Protein AF-M0ELA4-F1 (afdb_monomer_lite)

pLDDT: mean 71.86, std 15.88, range [36.03, 92.25]

Sequence (103 aa):
MTMDIEEYRELFEPHDELQIYRCRQCDHISTNIGSLHAHCERHRGYTRFNIQVPFTDTSVGDFDRLMEYTDVMDEEQMEQIDLSEVEVAIQIPILDQILRWYR

Radius of gyration: 17.51 Å; chains: 1; bounding box: 47×40×33 Å

Foldseek 3Di:
DDQDPVNVCVVDPPPPDQKKKAFPVDGAIESDLVLLLVVCLVVQFAPPVRHQDCPDSSRRPPPVVSVVGIDIDDPVVVVPDDPVRRPPPPVPVVVVVVVVVVD

Structure (mmCIF, N/CA/C/O backbone):
data_AF-M0ELA4-F1
#
_entry.id   AF-M0ELA4-F1
#
loop_
_atom_site.group_PDB
_atom_site.id
_atom_site.type_symbol
_atom_site.label_atom_id
_atom_site.label_alt_id
_atom_site.label_comp_id
_atom_site.label_asym_id
_atom_site.label_entity_id
_atom_site.label_seq_id
_atom_site.pdbx_PDB_ins_code
_atom_site.Cartn_x
_atom_site.Cartn_y
_atom_site.Cartn_z
_atom_site.occupancy
_atom_site.B_iso_or_equiv
_atom_site.auth_seq_id
_atom_site.auth_comp_id
_atom_site.auth_asym_id
_atom_site.auth_atom_id
_atom_site.pdbx_PDB_model_num
ATOM 1 N N . MET A 1 1 ? -6.854 32.004 -10.503 1.00 54.81 1 MET A N 1
ATOM 2 C CA . MET A 1 1 ? -7.988 31.626 -9.640 1.00 54.81 1 MET A CA 1
ATOM 3 C C . MET A 1 1 ? -7.401 31.201 -8.316 1.00 54.81 1 MET A C 1
ATOM 5 O O . MET A 1 1 ? -6.732 30.181 -8.278 1.00 54.81 1 MET A O 1
ATOM 9 N N . THR A 1 2 ? -7.527 32.032 -7.290 1.00 65.69 2 THR A N 1
ATOM 10 C CA . THR A 1 2 ? -7.173 31.673 -5.913 1.00 65.69 2 THR A CA 1
ATOM 11 C C . THR A 1 2 ? -8.489 31.386 -5.212 1.00 65.69 2 THR A C 1
ATOM 13 O O . THR A 1 2 ? -9.329 32.279 -5.151 1.00 65.69 2 THR A O 1
ATOM 16 N N . MET A 1 3 ? -8.690 30.138 -4.805 1.00 72.88 3 MET A N 1
ATOM 17 C CA . MET A 1 3 ? -9.882 29.704 -4.080 1.00 72.88 3 MET A CA 1
ATOM 18 C C . MET A 1 3 ? -9.780 30.222 -2.634 1.00 72.88 3 MET A C 1
ATOM 20 O O . MET A 1 3 ? -8.679 30.246 -2.074 1.00 72.88 3 MET A O 1
ATOM 24 N N . ASP A 1 4 ? -10.873 30.762 -2.092 1.00 81.94 4 ASP A N 1
ATOM 25 C CA . ASP A 1 4 ? -10.886 31.398 -0.767 1.00 81.94 4 ASP A CA 1
ATOM 26 C C . ASP A 1 4 ? -10.777 30.323 0.325 1.00 81.94 4 ASP A C 1
ATOM 28 O O . ASP A 1 4 ? -11.322 29.232 0.189 1.00 81.94 4 ASP A O 1
ATOM 32 N N . ILE A 1 5 ? -10.066 30.606 1.415 1.00 74.25 5 ILE A N 1
ATOM 33 C CA . ILE A 1 5 ? -9.875 29.670 2.534 1.00 74.25 5 ILE A CA 1
ATOM 34 C C . ILE A 1 5 ? -11.227 29.273 3.145 1.00 74.25 5 ILE A C 1
ATOM 36 O O . ILE A 1 5 ? -11.387 28.134 3.574 1.00 74.25 5 ILE A O 1
ATOM 40 N N . GLU A 1 6 ? -12.211 30.172 3.140 1.00 73.88 6 GLU A N 1
ATOM 41 C CA . GLU A 1 6 ? -13.568 29.857 3.603 1.00 73.88 6 GLU A CA 1
ATOM 42 C C . GLU A 1 6 ? -14.315 28.930 2.622 1.00 73.88 6 GLU A C 1
ATOM 44 O O . GLU A 1 6 ? -15.000 28.010 3.059 1.00 73.88 6 GLU A O 1
ATOM 49 N N . GLU A 1 7 ? -14.078 29.061 1.311 1.00 74.19 7 GLU A N 1
ATOM 50 C CA . GLU A 1 7 ? -14.589 28.133 0.285 1.00 74.19 7 GLU A CA 1
ATOM 51 C C . GLU A 1 7 ? -13.957 26.733 0.429 1.00 74.19 7 GLU A C 1
ATOM 53 O O . GLU A 1 7 ? -14.642 25.721 0.299 1.00 74.19 7 GLU A O 1
ATOM 58 N N . TYR A 1 8 ? -12.670 26.644 0.791 1.00 69.00 8 TYR A N 1
ATOM 59 C CA . TYR A 1 8 ? -12.031 25.366 1.145 1.00 69.00 8 TYR A CA 1
ATOM 60 C C . TYR A 1 8 ? -12.622 24.729 2.411 1.00 69.00 8 TYR A C 1
ATOM 62 O O . TYR A 1 8 ? -12.720 23.506 2.477 1.00 69.00 8 TYR A O 1
ATOM 70 N N . ARG A 1 9 ? -12.989 25.528 3.421 1.00 66.25 9 ARG A N 1
ATOM 71 C CA . ARG A 1 9 ? -13.542 25.024 4.692 1.00 66.25 9 ARG A CA 1
ATOM 72 C C . ARG A 1 9 ? -14.967 24.503 4.553 1.00 66.25 9 ARG A C 1
ATOM 74 O O . ARG A 1 9 ? -15.323 23.576 5.264 1.00 66.25 9 ARG A O 1
ATOM 81 N N . GLU A 1 10 ? -15.759 25.062 3.643 1.00 65.25 10 GLU A N 1
ATOM 82 C CA . GLU A 1 10 ? -17.090 24.528 3.320 1.00 65.25 10 GLU A CA 1
ATOM 83 C C . GLU A 1 10 ? -17.016 23.243 2.477 1.00 65.25 10 GLU A C 1
ATOM 85 O O . GLU A 1 10 ? -17.901 22.397 2.566 1.00 65.25 10 GLU A O 1
ATOM 90 N N . LEU A 1 11 ? -15.954 23.067 1.681 1.00 67.19 11 LEU A N 1
ATOM 91 C CA . LEU A 1 11 ? -15.710 21.843 0.905 1.00 67.19 11 LEU A CA 1
ATOM 92 C C . LEU A 1 11 ? -15.111 20.697 1.731 1.00 67.19 11 LEU A C 1
ATOM 94 O O . LEU A 1 11 ? -15.167 19.547 1.297 1.00 67.19 11 LEU A O 1
ATOM 98 N N . PHE A 1 12 ? -14.496 21.003 2.872 1.00 58.00 12 PHE A N 1
ATOM 99 C CA . PHE A 1 12 ? -13.767 20.041 3.690 1.00 58.00 12 PHE A CA 1
ATOM 100 C C . PHE A 1 12 ? -14.261 20.130 5.134 1.00 58.00 12 PHE A C 1
ATOM 102 O O . PHE A 1 12 ? -13.746 20.908 5.940 1.00 58.00 12 PHE A O 1
ATOM 109 N N . GLU A 1 13 ? -15.275 19.330 5.462 1.00 62.66 13 GLU A N 1
ATOM 110 C CA . GLU A 1 13 ? -15.648 19.127 6.857 1.00 62.66 13 GLU A CA 1
ATOM 111 C C . GLU A 1 13 ? -14.489 18.405 7.568 1.00 62.66 13 GLU A C 1
ATOM 113 O O . GLU A 1 13 ? -13.974 17.405 7.057 1.00 62.66 13 GLU A O 1
ATOM 118 N N . PRO A 1 14 ? -13.996 18.925 8.707 1.00 56.28 14 PRO A N 1
ATOM 119 C CA . PRO A 1 14 ? -12.969 18.240 9.470 1.00 56.28 14 PRO A CA 1
ATOM 120 C C . PRO A 1 14 ? -13.555 16.928 9.992 1.00 56.28 14 PRO A C 1
ATOM 122 O O . PRO A 1 14 ? -14.427 16.926 10.857 1.00 56.28 14 PRO A O 1
ATOM 125 N N . HIS A 1 15 ? -13.072 15.811 9.456 1.00 55.62 15 HIS A N 1
ATOM 126 C CA . HIS A 1 15 ? -13.337 14.502 10.030 1.00 55.62 15 HIS A CA 1
ATOM 127 C C . HIS A 1 15 ? -12.595 14.418 11.375 1.00 55.62 15 HIS A C 1
ATOM 129 O O . HIS A 1 15 ? -11.383 14.208 11.409 1.00 55.62 15 HIS A O 1
ATOM 135 N N . ASP A 1 16 ? -13.322 14.630 12.476 1.00 56.31 16 ASP A N 1
ATOM 136 C CA . ASP A 1 16 ? -12.847 14.409 13.856 1.00 56.31 16 ASP A CA 1
ATOM 137 C C . ASP A 1 16 ? -12.784 12.903 14.213 1.00 56.31 16 ASP A C 1
ATOM 139 O O . ASP A 1 16 ? -12.365 12.521 15.309 1.00 56.31 16 ASP A O 1
ATOM 143 N N . GLU A 1 17 ? -13.187 12.037 13.283 1.00 63.06 17 GLU A N 1
ATOM 144 C CA . GLU A 1 17 ? -13.235 10.586 13.428 1.00 63.06 17 GLU A CA 1
ATOM 145 C C . GLU A 1 17 ? -11.866 9.954 13.128 1.00 63.06 17 GLU A C 1
ATOM 147 O O . GLU A 1 17 ? -11.159 10.309 12.178 1.00 63.06 17 GLU A O 1
ATOM 152 N N . LEU A 1 18 ? -11.463 9.002 13.972 1.00 70.25 18 LEU A N 1
ATOM 153 C CA . LEU A 1 18 ? -10.197 8.287 13.840 1.00 70.25 18 LEU A CA 1
ATOM 154 C C . LEU A 1 18 ? -10.241 7.372 12.611 1.00 70.25 18 LEU A C 1
ATOM 156 O O . LEU A 1 18 ? -10.626 6.220 12.728 1.00 70.25 18 LEU A O 1
ATOM 160 N N . GLN A 1 19 ? -9.800 7.833 11.442 1.00 78.69 19 GLN A N 1
ATOM 161 C CA . GLN A 1 19 ? -9.774 6.966 10.264 1.00 78.69 19 GLN A CA 1
ATOM 162 C C . GLN A 1 19 ? -8.708 5.864 10.388 1.00 78.69 19 GLN A C 1
ATOM 164 O O . GLN A 1 19 ? -7.515 6.141 10.548 1.00 78.69 19 GLN A O 1
ATOM 169 N N . ILE A 1 20 ? -9.130 4.607 10.247 1.00 85.94 20 ILE A N 1
ATOM 170 C CA . ILE A 1 20 ? -8.240 3.448 10.170 1.00 85.94 20 ILE A CA 1
ATOM 171 C C . ILE A 1 20 ? -8.090 3.023 8.707 1.00 85.94 20 ILE A C 1
ATOM 173 O O . ILE A 1 20 ? -9.059 2.961 7.951 1.00 85.94 20 ILE A O 1
ATOM 177 N N . TYR A 1 21 ? -6.858 2.717 8.314 1.00 87.81 21 TYR A N 1
ATOM 178 C CA . TYR A 1 21 ? -6.499 2.306 6.967 1.00 87.81 21 TYR A CA 1
ATOM 179 C C . TYR A 1 21 ? -5.982 0.870 6.978 1.00 87.81 21 TYR A C 1
ATOM 181 O O . TYR A 1 21 ? -5.117 0.518 7.783 1.00 87.81 21 TYR A O 1
ATOM 189 N N . ARG A 1 22 ? -6.455 0.047 6.047 1.00 90.00 22 ARG A N 1
ATOM 190 C CA . ARG A 1 22 ? -6.051 -1.352 5.892 1.00 90.00 22 ARG A CA 1
ATOM 191 C C . ARG A 1 22 ? -5.430 -1.593 4.523 1.00 90.00 22 ARG A C 1
ATOM 193 O O . ARG A 1 22 ? -5.860 -1.031 3.519 1.00 90.00 22 ARG A O 1
ATOM 200 N N . CYS A 1 23 ? -4.420 -2.454 4.465 1.00 90.25 23 CYS A N 1
ATOM 201 C CA . CYS A 1 23 ? -3.871 -2.920 3.198 1.00 90.25 23 CYS A CA 1
ATOM 202 C C . CYS A 1 23 ? -4.836 -3.916 2.534 1.00 90.25 23 CYS A C 1
ATOM 204 O O . CYS A 1 23 ? -5.337 -4.836 3.166 1.00 90.25 23 CYS A O 1
ATOM 206 N N . ARG A 1 24 ? -5.072 -3.795 1.228 1.00 92.25 24 ARG A N 1
ATOM 207 C CA . ARG A 1 24 ? -5.903 -4.763 0.488 1.00 92.25 24 ARG A CA 1
ATOM 208 C C . ARG A 1 24 ? -5.192 -6.075 0.170 1.00 92.25 24 ARG A C 1
ATOM 210 O O . ARG A 1 24 ? -5.843 -7.065 -0.149 1.00 92.25 24 ARG A O 1
ATOM 217 N N . GLN A 1 25 ? -3.862 -6.082 0.213 1.00 89.00 25 GLN A N 1
ATOM 218 C CA . GLN A 1 25 ? -3.059 -7.253 -0.143 1.00 89.00 25 GLN A CA 1
ATOM 219 C C . GLN A 1 25 ? -2.696 -8.124 1.068 1.00 89.00 25 GLN A C 1
ATOM 221 O O . GLN A 1 25 ? -2.375 -9.301 0.902 1.00 89.00 25 GLN A O 1
ATOM 226 N N . CYS A 1 26 ? -2.744 -7.569 2.278 1.00 87.94 26 CYS A N 1
ATOM 227 C CA . CYS A 1 26 ? -2.524 -8.299 3.523 1.00 87.94 26 CYS A CA 1
ATOM 228 C C . CYS A 1 26 ? -3.287 -7.642 4.676 1.00 87.94 26 CYS A C 1
ATOM 230 O O . CYS A 1 26 ? -3.739 -6.514 4.561 1.00 87.94 26 CYS A O 1
ATOM 232 N N . ASP A 1 27 ? -3.363 -8.298 5.828 1.00 84.06 27 ASP A N 1
ATOM 233 C CA . ASP A 1 27 ? -4.122 -7.794 6.979 1.00 84.06 27 ASP A CA 1
ATOM 234 C C . ASP A 1 27 ? -3.400 -6.696 7.784 1.00 84.06 27 ASP A C 1
ATOM 236 O O . ASP A 1 27 ? -3.651 -6.524 8.970 1.00 84.06 27 ASP A O 1
ATOM 240 N N . HIS A 1 28 ? -2.484 -5.941 7.166 1.00 84.44 28 HIS A N 1
ATOM 241 C CA . HIS A 1 28 ? -1.814 -4.833 7.846 1.00 84.44 28 HIS A CA 1
ATOM 242 C C . HIS A 1 28 ? -2.756 -3.638 8.001 1.00 84.44 28 HIS A C 1
ATOM 244 O O . HIS A 1 28 ? -3.347 -3.173 7.023 1.00 84.44 28 HIS A O 1
ATOM 250 N N . ILE A 1 29 ? -2.841 -3.120 9.224 1.00 87.44 29 ILE A N 1
ATOM 251 C CA . ILE A 1 29 ? -3.709 -2.010 9.608 1.00 87.44 29 ILE A CA 1
ATOM 252 C C . ILE A 1 29 ? -2.845 -0.871 10.154 1.00 87.44 29 ILE A C 1
ATOM 254 O O . ILE A 1 29 ? -1.875 -1.097 10.875 1.00 87.44 29 ILE A O 1
ATOM 258 N N . SER A 1 30 ? -3.194 0.366 9.811 1.00 85.25 30 SER A N 1
ATOM 259 C CA . SER A 1 30 ? -2.533 1.566 10.307 1.00 85.25 30 SER A CA 1
ATOM 260 C C . SER A 1 30 ? -3.535 2.682 10.582 1.00 85.25 30 SER A C 1
ATOM 262 O O . SER A 1 30 ? -4.518 2.845 9.870 1.00 85.25 30 SER A O 1
ATOM 264 N N . THR A 1 31 ? -3.258 3.502 11.591 1.00 85.69 31 THR A N 1
ATOM 265 C CA . THR A 1 31 ? -4.061 4.690 11.934 1.00 85.69 31 THR A CA 1
ATOM 266 C C . THR A 1 31 ? -3.700 5.915 11.103 1.00 85.69 31 THR A C 1
ATOM 268 O O . THR A 1 31 ? -4.300 6.974 11.256 1.00 85.69 31 THR A O 1
ATOM 271 N N . ASN A 1 32 ? -2.688 5.812 10.240 1.00 84.56 32 ASN A N 1
ATOM 272 C CA . ASN A 1 32 ? -2.320 6.897 9.351 1.00 84.56 32 ASN A CA 1
ATOM 273 C C . ASN A 1 32 ? -2.009 6.375 7.943 1.00 84.56 32 ASN A C 1
ATOM 275 O O . ASN A 1 32 ? -1.379 5.330 7.753 1.00 84.56 32 ASN A O 1
ATOM 279 N N . ILE A 1 33 ? -2.437 7.147 6.946 1.00 87.50 33 ILE A N 1
ATOM 280 C CA . ILE A 1 33 ? -2.306 6.778 5.537 1.00 87.50 33 ILE A CA 1
ATOM 281 C C . ILE A 1 33 ? -0.843 6.704 5.079 1.00 87.50 33 ILE A C 1
ATOM 283 O O . ILE A 1 33 ? -0.488 5.864 4.258 1.00 87.50 33 ILE A O 1
ATOM 287 N N . GLY A 1 34 ? 0.039 7.537 5.642 1.00 86.50 34 GLY A N 1
ATOM 288 C CA . GLY A 1 34 ? 1.459 7.570 5.280 1.00 86.50 34 GLY A CA 1
ATOM 289 C C . GLY A 1 34 ? 2.207 6.288 5.658 1.00 86.50 34 GLY A C 1
ATOM 290 O O . GLY A 1 34 ? 3.010 5.782 4.878 1.00 86.50 34 GLY A O 1
ATOM 291 N N . SER A 1 35 ? 1.913 5.730 6.829 1.00 86.81 35 SER A N 1
ATOM 292 C CA . SER A 1 35 ? 2.447 4.468 7.334 1.00 86.81 35 SER A CA 1
ATOM 293 C C . SER A 1 35 ? 1.922 3.297 6.520 1.00 86.81 35 SER A C 1
ATOM 295 O O . SER A 1 35 ? 2.717 2.438 6.137 1.00 86.81 35 SER A O 1
ATOM 297 N N . LEU A 1 36 ? 0.627 3.294 6.182 1.00 89.06 36 LEU A N 1
ATOM 298 C CA . LEU A 1 36 ? 0.083 2.284 5.280 1.00 89.06 36 LEU A CA 1
ATOM 299 C C . LEU A 1 36 ? 0.758 2.352 3.905 1.00 89.06 36 LEU A C 1
ATOM 301 O O . LEU A 1 36 ? 1.181 1.334 3.370 1.00 89.06 36 LEU A O 1
ATOM 305 N N . HIS A 1 37 ? 0.933 3.545 3.347 1.00 90.31 37 HIS A N 1
ATOM 306 C CA . HIS A 1 37 ? 1.596 3.723 2.059 1.00 90.31 37 HIS A CA 1
ATOM 307 C C . HIS A 1 37 ? 3.058 3.263 2.095 1.00 90.31 37 HIS A C 1
ATOM 309 O O . HIS A 1 37 ? 3.485 2.508 1.223 1.00 90.31 37 HIS A O 1
ATOM 315 N N . ALA A 1 38 ? 3.806 3.616 3.143 1.00 86.38 38 ALA A N 1
ATOM 316 C CA . ALA A 1 38 ? 5.164 3.116 3.350 1.00 86.38 38 ALA A CA 1
ATOM 317 C C . ALA A 1 38 ? 5.212 1.582 3.480 1.00 86.38 38 ALA A C 1
ATOM 319 O O . ALA A 1 38 ? 6.184 0.950 3.060 1.00 86.38 38 ALA A O 1
ATOM 320 N N . HIS A 1 39 ? 4.168 0.970 4.043 1.00 88.44 39 HIS A N 1
ATOM 321 C CA . HIS A 1 39 ? 3.993 -0.474 4.022 1.00 88.44 39 HIS A CA 1
ATOM 322 C C . HIS A 1 39 ? 3.743 -1.002 2.597 1.00 88.44 39 HIS A C 1
ATOM 324 O O . HIS A 1 39 ? 4.448 -1.918 2.168 1.00 88.44 39 HIS A O 1
ATOM 330 N N . CYS A 1 40 ? 2.807 -0.406 1.853 1.00 88.81 40 CYS A N 1
ATOM 331 C CA . CYS A 1 40 ? 2.401 -0.824 0.507 1.00 88.81 40 CYS A CA 1
ATOM 332 C C . CYS A 1 40 ? 3.522 -0.719 -0.538 1.00 88.81 40 CYS A C 1
ATOM 334 O O . CYS A 1 40 ? 3.542 -1.493 -1.495 1.00 88.81 40 CYS A O 1
ATOM 336 N N . GLU A 1 41 ? 4.512 0.151 -0.332 1.00 86.69 41 GLU A N 1
ATOM 337 C CA . GLU A 1 41 ? 5.728 0.198 -1.159 1.00 86.69 41 GLU A CA 1
ATOM 338 C C . GLU A 1 41 ? 6.453 -1.160 -1.229 1.00 86.69 41 GLU A C 1
ATOM 340 O O . GLU A 1 41 ? 7.052 -1.503 -2.248 1.00 86.69 41 GLU A O 1
ATOM 345 N N . ARG A 1 42 ? 6.354 -1.991 -0.182 1.00 82.31 42 ARG A N 1
ATOM 346 C CA . ARG A 1 42 ? 6.950 -3.339 -0.179 1.00 82.31 42 ARG A CA 1
ATOM 347 C C . ARG A 1 42 ? 6.221 -4.312 -1.102 1.00 82.31 42 ARG A C 1
ATOM 349 O O . ARG A 1 42 ? 6.857 -5.228 -1.618 1.00 82.31 42 ARG A O 1
ATOM 356 N N . HIS A 1 43 ? 4.922 -4.112 -1.320 1.00 85.56 43 HIS A N 1
ATOM 357 C CA . HIS A 1 43 ? 4.107 -4.941 -2.214 1.00 85.56 43 HIS A CA 1
ATOM 358 C C . HIS A 1 43 ? 4.335 -4.600 -3.683 1.00 85.56 43 HIS A C 1
ATOM 360 O O . HIS A 1 43 ? 4.400 -5.498 -4.520 1.00 85.56 43 HIS A O 1
ATOM 366 N N . ARG A 1 44 ? 4.509 -3.309 -3.988 1.00 80.56 44 ARG A N 1
ATOM 367 C CA . ARG A 1 44 ? 4.843 -2.820 -5.339 1.00 80.56 44 ARG A CA 1
ATOM 368 C C . ARG A 1 44 ? 6.201 -3.325 -5.819 1.00 80.56 44 ARG A C 1
ATOM 370 O O . AR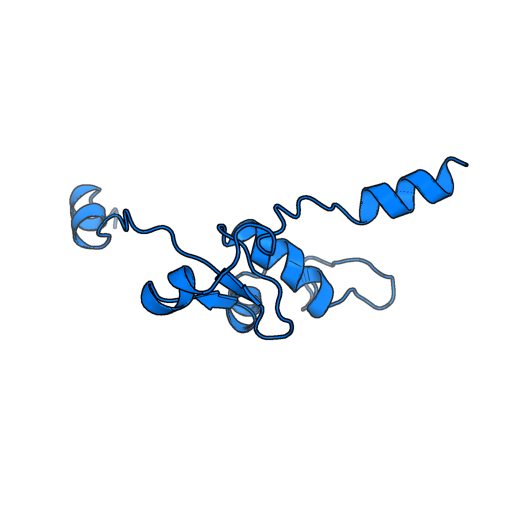G A 1 44 ? 6.430 -3.460 -7.021 1.00 80.56 44 ARG A O 1
ATOM 377 N N . GLY A 1 45 ? 7.076 -3.640 -4.868 1.00 74.31 45 GLY A N 1
ATOM 378 C CA . GLY A 1 45 ? 8.390 -4.186 -5.129 1.00 74.31 45 GLY A CA 1
ATOM 379 C C . GLY A 1 45 ? 9.359 -3.147 -5.683 1.00 74.31 45 GLY A C 1
ATOM 380 O O 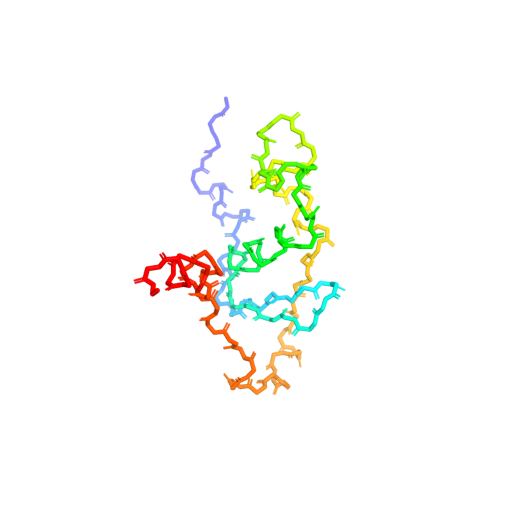. GLY A 1 45 ? 9.050 -1.979 -5.912 1.00 74.31 45 GLY A O 1
ATOM 381 N N . TYR A 1 46 ? 10.585 -3.606 -5.879 1.00 79.31 46 TYR A N 1
AT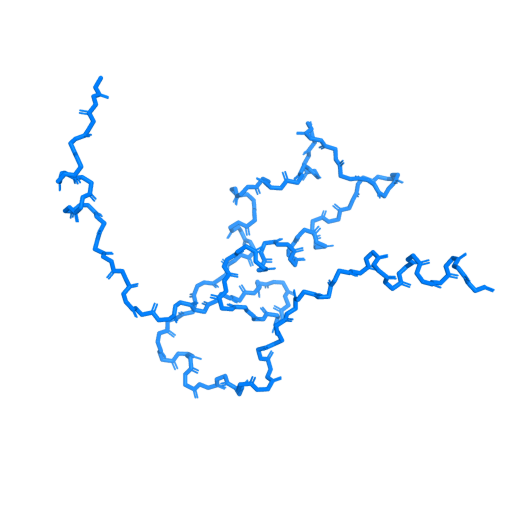OM 382 C CA . TYR A 1 46 ? 11.695 -2.791 -6.344 1.00 79.31 46 TYR A CA 1
ATOM 383 C C . TYR A 1 46 ? 12.037 -3.156 -7.787 1.00 79.31 46 TYR A C 1
ATOM 385 O O . TYR A 1 46 ? 11.667 -4.220 -8.289 1.00 79.31 46 TYR A O 1
ATOM 393 N N . THR A 1 47 ? 12.805 -2.304 -8.467 1.00 75.38 47 THR A N 1
ATOM 394 C CA . THR A 1 47 ? 13.392 -2.695 -9.757 1.00 75.38 47 THR A CA 1
ATOM 395 C C . THR A 1 47 ? 14.265 -3.950 -9.614 1.00 75.38 47 THR A C 1
ATOM 397 O O . THR A 1 47 ? 14.655 -4.346 -8.516 1.00 75.38 47 THR A O 1
ATOM 400 N N . ARG A 1 48 ? 14.689 -4.541 -10.742 1.00 78.31 48 ARG A N 1
ATOM 401 C CA . ARG A 1 48 ? 15.628 -5.686 -10.776 1.00 78.31 48 ARG A CA 1
ATOM 402 C C . ARG A 1 48 ? 16.935 -5.489 -9.986 1.00 78.31 48 ARG A C 1
ATOM 404 O O . ARG A 1 48 ? 17.643 -6.461 -9.753 1.00 78.31 48 ARG A O 1
ATOM 411 N N . PHE A 1 49 ? 17.287 -4.247 -9.648 1.00 79.50 49 PHE A N 1
ATOM 412 C CA . PHE A 1 49 ? 18.471 -3.886 -8.863 1.00 79.50 49 PHE A CA 1
ATOM 413 C C . PHE A 1 49 ? 18.143 -3.592 -7.391 1.00 79.50 49 PHE A C 1
ATOM 415 O O . PHE A 1 49 ? 18.981 -3.060 -6.673 1.00 79.50 49 PHE A O 1
ATOM 422 N N . ASN A 1 50 ? 16.932 -3.936 -6.949 1.00 74.69 50 ASN A N 1
ATOM 423 C CA . ASN A 1 50 ? 16.411 -3.698 -5.609 1.00 74.69 50 ASN A CA 1
ATOM 424 C C . ASN A 1 50 ? 16.429 -2.217 -5.182 1.00 74.69 50 ASN A C 1
ATOM 426 O O . ASN A 1 50 ? 16.686 -1.892 -4.026 1.00 74.69 50 ASN A O 1
ATOM 430 N N . ILE A 1 51 ? 16.172 -1.315 -6.133 1.00 79.31 51 ILE A N 1
ATOM 431 C CA . ILE A 1 51 ? 16.051 0.129 -5.899 1.00 79.31 51 ILE A CA 1
ATOM 432 C C . ILE A 1 51 ? 14.711 0.637 -6.432 1.00 79.31 51 ILE A C 1
ATOM 434 O O . ILE A 1 51 ? 14.216 0.118 -7.436 1.00 79.31 51 ILE A O 1
ATOM 438 N N . GLN A 1 52 ? 14.150 1.652 -5.777 1.00 81.44 52 GLN A N 1
ATOM 439 C CA . GLN A 1 52 ? 13.028 2.443 -6.290 1.00 81.44 52 GLN A CA 1
ATOM 440 C C . GLN A 1 52 ? 13.579 3.552 -7.188 1.00 81.44 52 GLN A C 1
ATOM 442 O O . GLN A 1 52 ? 14.564 4.208 -6.841 1.00 81.44 52 GLN A O 1
ATOM 447 N N . VAL A 1 53 ? 12.975 3.737 -8.363 1.00 81.12 53 VAL A N 1
ATOM 448 C CA . VAL A 1 53 ? 13.460 4.691 -9.371 1.00 81.12 53 VAL A CA 1
ATOM 449 C C . VAL A 1 53 ? 12.355 5.699 -9.713 1.00 81.12 53 VAL A C 1
ATOM 451 O O . VAL A 1 53 ? 11.293 5.260 -10.163 1.00 81.12 53 VAL A O 1
ATOM 454 N N . PRO A 1 54 ? 12.597 7.024 -9.580 1.00 76.56 54 PRO A N 1
ATOM 455 C CA . PRO A 1 54 ? 11.553 8.062 -9.629 1.00 76.56 54 PRO A CA 1
ATOM 456 C C . PRO A 1 54 ? 10.731 8.168 -10.922 1.00 76.56 54 PRO A C 1
ATOM 458 O O . PRO A 1 54 ? 9.701 8.824 -10.951 1.00 76.56 54 PRO A O 1
ATOM 461 N N . PHE A 1 55 ? 11.201 7.580 -12.019 1.00 78.56 55 PHE A N 1
ATOM 462 C CA . PHE A 1 55 ? 10.584 7.670 -13.351 1.00 78.56 55 PHE A CA 1
ATOM 463 C C . PHE A 1 55 ? 10.080 6.310 -13.854 1.00 78.56 55 PHE A C 1
ATOM 465 O O . PHE A 1 55 ? 9.940 6.086 -15.054 1.00 78.56 55 PHE A O 1
ATOM 472 N N . THR A 1 56 ? 9.863 5.372 -12.936 1.00 82.19 56 THR A N 1
ATOM 473 C CA . THR A 1 56 ? 9.345 4.030 -13.223 1.00 82.19 56 THR A CA 1
ATOM 474 C C . THR A 1 56 ? 8.110 3.759 -12.377 1.00 82.19 56 THR A C 1
ATOM 476 O O . THR A 1 56 ? 7.848 4.478 -11.416 1.00 82.19 56 THR A O 1
ATOM 479 N N . ASP A 1 57 ? 7.419 2.652 -12.649 1.00 77.69 57 ASP A N 1
ATOM 480 C CA . ASP A 1 57 ? 6.295 2.183 -11.825 1.00 77.69 57 ASP A CA 1
ATOM 481 C C . ASP A 1 57 ? 6.681 1.848 -10.370 1.00 77.69 57 ASP A C 1
ATOM 483 O O . ASP A 1 57 ? 5.815 1.667 -9.517 1.00 77.69 57 ASP A O 1
ATOM 487 N N . THR A 1 58 ? 7.983 1.793 -10.077 1.00 77.81 58 THR A N 1
ATOM 488 C CA . THR A 1 58 ? 8.548 1.613 -8.729 1.00 77.81 58 THR A CA 1
ATOM 489 C C . THR A 1 58 ? 8.965 2.941 -8.089 1.00 77.81 58 THR A C 1
ATOM 491 O O . THR A 1 58 ? 9.788 2.954 -7.178 1.00 77.81 58 THR A O 1
ATOM 494 N N . SER A 1 59 ? 8.486 4.080 -8.600 1.00 82.94 59 SER A N 1
ATOM 495 C CA . SER A 1 59 ? 8.731 5.373 -7.963 1.00 82.94 59 SER A CA 1
ATOM 496 C C . SER A 1 59 ? 8.114 5.396 -6.570 1.00 82.94 59 SER A C 1
ATOM 498 O O . SER A 1 59 ? 6.944 5.058 -6.400 1.00 82.94 59 SER A O 1
ATOM 500 N N . VAL A 1 60 ? 8.894 5.867 -5.598 1.00 80.88 60 VAL A N 1
ATOM 501 C CA . VAL A 1 60 ? 8.390 6.180 -4.259 1.00 80.88 60 VAL A CA 1
ATOM 502 C C . VAL A 1 60 ? 7.316 7.253 -4.321 1.00 80.88 60 VAL A C 1
ATOM 504 O O . VAL A 1 60 ? 7.460 8.235 -5.053 1.00 80.88 60 VAL A O 1
ATOM 507 N N . GLY A 1 61 ? 6.281 7.091 -3.500 1.00 80.25 61 GLY A N 1
ATOM 508 C CA . GLY A 1 61 ? 5.292 8.145 -3.277 1.00 80.25 61 GLY A CA 1
ATOM 509 C C . GLY A 1 61 ? 4.387 8.410 -4.479 1.00 80.25 61 GLY A C 1
ATOM 510 O O . GLY A 1 61 ? 3.811 9.488 -4.587 1.00 80.25 61 GLY A O 1
ATOM 511 N N . ASP A 1 62 ? 4.250 7.440 -5.381 1.00 87.19 62 ASP A N 1
ATOM 512 C CA . ASP A 1 62 ? 3.193 7.434 -6.392 1.00 87.19 62 ASP A CA 1
ATOM 513 C C . ASP A 1 62 ? 1.860 7.119 -5.689 1.00 87.19 62 ASP A C 1
ATOM 515 O O . ASP A 1 62 ? 1.490 5.955 -5.504 1.00 87.19 62 ASP A O 1
ATOM 519 N N . PHE A 1 63 ? 1.223 8.189 -5.193 1.00 87.81 63 PHE A N 1
ATOM 520 C CA . PHE A 1 63 ? 0.028 8.150 -4.349 1.00 87.81 63 PHE A CA 1
ATOM 521 C C . PHE A 1 63 ? -1.166 7.515 -5.050 1.00 87.81 63 PHE A C 1
ATOM 523 O O . PHE A 1 63 ? -1.854 6.720 -4.417 1.00 87.81 63 PHE A O 1
ATOM 530 N N . ASP A 1 64 ? -1.378 7.808 -6.334 1.00 88.81 64 ASP A N 1
ATOM 531 C CA . ASP A 1 64 ? -2.507 7.271 -7.100 1.00 88.81 64 ASP A CA 1
ATOM 532 C C . ASP A 1 64 ? -2.500 5.740 -7.064 1.00 88.81 64 ASP A C 1
ATOM 534 O O . ASP A 1 64 ? -3.509 5.114 -6.744 1.00 88.81 64 ASP A O 1
ATOM 538 N N . ARG A 1 65 ? -1.326 5.130 -7.268 1.00 86.44 65 ARG A N 1
ATOM 539 C CA . ARG A 1 65 ? -1.175 3.680 -7.130 1.00 86.44 65 ARG A CA 1
ATOM 540 C C . ARG A 1 65 ? -1.268 3.184 -5.700 1.00 86.44 65 ARG A C 1
ATOM 542 O O . ARG A 1 65 ? -1.813 2.112 -5.468 1.00 86.44 65 ARG A O 1
ATOM 549 N N . LEU A 1 66 ? -0.710 3.904 -4.730 1.00 89.12 66 LEU A N 1
ATOM 550 C CA . LEU A 1 66 ? -0.766 3.474 -3.329 1.00 89.12 66 LEU A CA 1
ATOM 551 C C . LEU A 1 66 ? -2.211 3.410 -2.818 1.00 89.12 66 LEU A C 1
ATOM 553 O O . LEU A 1 66 ? -2.540 2.495 -2.066 1.00 89.12 66 LEU A O 1
ATOM 557 N N . MET A 1 67 ? -3.084 4.290 -3.312 1.00 91.88 67 MET A N 1
ATOM 558 C CA . MET A 1 67 ? -4.518 4.251 -3.026 1.00 91.88 67 MET A CA 1
ATOM 559 C C . MET A 1 67 ? -5.212 2.986 -3.552 1.00 91.88 67 MET A C 1
ATOM 561 O O . MET A 1 67 ? -6.213 2.567 -2.974 1.00 91.88 67 MET A O 1
ATOM 565 N N . GLU A 1 68 ? -4.684 2.315 -4.583 1.00 92.12 68 GLU A N 1
ATOM 566 C CA . GLU A 1 68 ? -5.225 1.026 -5.048 1.00 92.12 68 GLU A CA 1
ATOM 567 C C . GLU A 1 68 ? -5.088 -0.067 -3.973 1.00 92.12 68 GLU A C 1
ATOM 569 O O . GLU A 1 68 ? -5.948 -0.945 -3.870 1.00 92.12 68 GLU A O 1
ATOM 574 N N . TYR A 1 69 ? -4.052 0.025 -3.130 1.00 88.94 69 TYR A N 1
ATOM 575 C CA . TYR A 1 69 ? -3.777 -0.897 -2.023 1.00 88.94 69 TYR A CA 1
ATOM 576 C C . TYR A 1 69 ? -4.421 -0.479 -0.701 1.00 88.94 69 TYR A C 1
ATOM 578 O O . TYR A 1 69 ? -4.351 -1.248 0.260 1.00 88.94 69 TYR A O 1
ATOM 586 N N . THR A 1 70 ? -5.011 0.711 -0.633 1.00 91.31 70 THR A N 1
ATOM 587 C CA . THR A 1 70 ? -5.569 1.274 0.595 1.00 91.31 70 THR A CA 1
ATOM 588 C C . THR A 1 70 ? -7.065 1.023 0.657 1.00 91.31 70 THR A C 1
ATOM 590 O O . THR A 1 70 ? -7.810 1.373 -0.258 1.00 91.31 70 THR A O 1
ATOM 593 N N . ASP A 1 71 ? -7.500 0.432 1.762 1.00 90.62 71 ASP A N 1
ATOM 594 C CA . ASP A 1 71 ? -8.896 0.356 2.156 1.00 90.62 71 ASP A CA 1
ATOM 595 C C . ASP A 1 71 ? -9.126 1.251 3.368 1.00 90.62 71 ASP A C 1
ATOM 597 O O . ASP A 1 71 ? -8.343 1.238 4.320 1.00 90.62 71 ASP A O 1
ATOM 601 N N . VAL A 1 72 ? -10.178 2.057 3.308 1.00 87.69 72 VAL A N 1
ATOM 602 C CA . VAL A 1 72 ? -10.561 2.963 4.387 1.00 87.69 72 VAL A CA 1
ATOM 603 C C . VAL A 1 72 ? -11.645 2.261 5.188 1.00 87.69 72 VAL A C 1
ATOM 605 O O . VAL A 1 72 ? -12.670 1.891 4.625 1.00 87.69 72 VAL A O 1
ATOM 608 N N . MET A 1 73 ? -11.379 2.010 6.468 1.00 80.50 73 MET A N 1
ATOM 609 C CA . MET A 1 73 ? -12.307 1.291 7.337 1.00 80.50 73 MET A CA 1
ATOM 610 C C . MET A 1 73 ? -13.300 2.267 7.959 1.00 80.50 73 MET A C 1
ATOM 612 O O . MET A 1 73 ? -12.890 3.306 8.486 1.00 80.50 73 MET A O 1
ATOM 616 N N . ASP A 1 74 ? -14.578 1.903 7.908 1.00 73.81 74 ASP A N 1
ATOM 617 C CA . ASP A 1 74 ? -15.673 2.639 8.541 1.00 73.81 74 ASP A CA 1
ATOM 618 C C . ASP A 1 74 ? -15.728 2.355 10.053 1.00 73.81 74 ASP A C 1
ATOM 620 O O . ASP A 1 74 ? -15.177 1.363 10.543 1.00 73.81 74 ASP A O 1
ATOM 624 N N . GLU A 1 75 ? -16.429 3.211 10.796 1.00 63.88 75 GLU A N 1
ATOM 625 C CA . GLU A 1 75 ? -16.510 3.201 12.265 1.00 63.88 75 GLU A CA 1
ATOM 626 C C . GLU A 1 75 ? -16.921 1.838 12.855 1.00 63.88 75 GLU A C 1
ATOM 628 O O . GLU A 1 75 ? -16.345 1.381 13.842 1.00 63.88 75 GLU A O 1
ATOM 633 N N . GLU A 1 76 ? -17.850 1.125 12.207 1.00 59.22 76 GLU A N 1
ATOM 634 C CA . GLU A 1 76 ? -18.327 -0.198 12.650 1.00 59.22 76 GLU A CA 1
ATOM 635 C C . GLU A 1 76 ? -17.233 -1.281 12.619 1.00 59.22 76 GLU A C 1
ATOM 637 O O . GLU A 1 76 ? -17.285 -2.272 13.353 1.00 59.22 76 GLU A O 1
ATOM 642 N N . GLN A 1 77 ? -16.226 -1.114 11.759 1.00 58.94 77 GLN A N 1
ATOM 643 C CA . GLN A 1 77 ? -15.117 -2.056 11.637 1.00 58.94 77 GLN A CA 1
ATOM 644 C C . GLN A 1 77 ? -13.980 -1.741 12.618 1.00 58.94 77 GLN A C 1
ATOM 646 O O . GLN A 1 77 ? -13.128 -2.599 12.848 1.00 58.94 77 GLN A O 1
ATOM 651 N N . MET A 1 78 ? -13.974 -0.547 13.222 1.00 56.22 78 MET A N 1
ATOM 652 C CA . MET A 1 78 ? -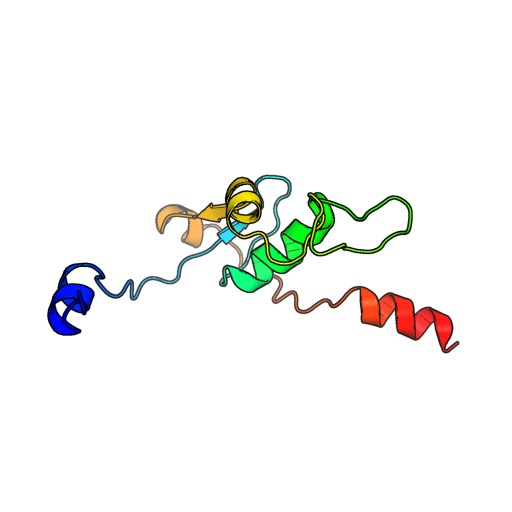12.963 -0.136 14.200 1.00 56.22 78 MET A CA 1
ATOM 653 C C . MET A 1 78 ? -13.152 -0.820 15.555 1.00 56.22 78 MET A C 1
ATOM 655 O O . MET A 1 78 ? -12.168 -1.144 16.215 1.00 56.22 78 MET A O 1
ATOM 659 N N . GLU A 1 79 ? -14.398 -1.099 15.955 1.00 57.41 79 GLU A N 1
ATOM 660 C CA . GLU A 1 79 ? -14.715 -1.742 17.243 1.00 57.41 79 GLU A CA 1
ATOM 661 C C . GLU A 1 79 ? -14.191 -3.185 17.357 1.00 57.41 79 GLU A C 1
ATOM 663 O O . GLU A 1 79 ? -14.075 -3.721 18.459 1.00 57.41 79 GLU A O 1
ATOM 668 N N . GLN A 1 80 ? -13.863 -3.821 16.229 1.00 58.66 80 GLN A N 1
ATOM 669 C CA . GLN A 1 80 ? -13.390 -5.208 16.172 1.00 58.66 80 GLN A CA 1
ATOM 670 C C . GLN A 1 80 ? -11.864 -5.335 16.131 1.00 58.66 80 GLN A C 1
ATOM 672 O O . GLN A 1 80 ? -11.352 -6.453 16.178 1.00 58.66 80 GLN A O 1
ATOM 677 N N . ILE A 1 81 ? -11.135 -4.221 16.039 1.00 60.97 81 ILE A N 1
ATOM 678 C CA . ILE A 1 81 ? -9.675 -4.242 15.953 1.00 60.97 81 ILE A CA 1
ATOM 679 C C . ILE A 1 81 ? -9.106 -4.212 17.372 1.00 60.97 81 ILE A C 1
ATOM 681 O O . ILE A 1 81 ? -9.264 -3.234 18.105 1.00 60.97 81 ILE A O 1
ATOM 685 N N . ASP A 1 82 ? -8.422 -5.285 17.767 1.00 57.62 82 ASP A N 1
ATOM 686 C CA . ASP A 1 82 ? -7.672 -5.310 19.019 1.00 57.62 82 ASP A CA 1
ATOM 687 C C . ASP A 1 82 ? -6.499 -4.317 18.910 1.00 57.62 82 ASP A C 1
ATOM 689 O O . ASP A 1 82 ? -5.704 -4.364 17.970 1.00 57.62 82 ASP A O 1
ATOM 693 N N . LEU A 1 83 ? -6.377 -3.392 19.870 1.00 57.66 83 LEU A N 1
ATOM 694 C CA . LEU A 1 83 ? -5.319 -2.368 19.899 1.00 57.66 83 LEU A CA 1
ATOM 695 C C . LEU A 1 83 ? -3.899 -2.966 19.864 1.00 57.66 83 LEU A C 1
ATOM 697 O O . LEU A 1 83 ? -2.944 -2.250 19.571 1.00 57.66 83 LEU A O 1
ATOM 701 N N . SER A 1 84 ? -3.751 -4.260 20.167 1.00 56.62 84 SER A N 1
ATOM 702 C CA . SER A 1 84 ? -2.493 -5.001 20.046 1.00 56.62 84 SER A CA 1
ATOM 703 C C . SER A 1 84 ? -2.110 -5.385 18.607 1.00 56.62 84 SER A C 1
ATOM 705 O O . SER A 1 84 ? -0.933 -5.643 18.359 1.00 56.62 84 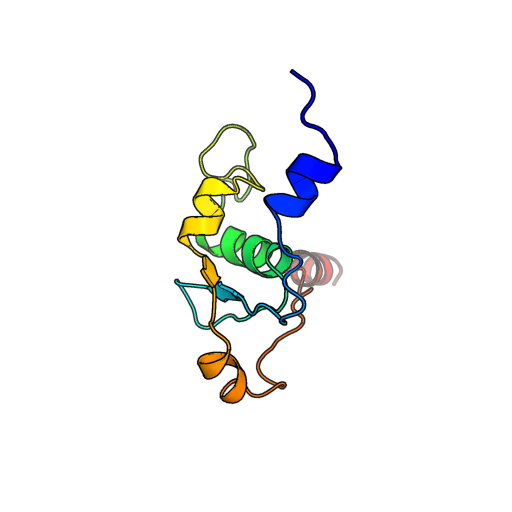SER A O 1
ATOM 707 N N . GLU A 1 85 ? -3.055 -5.383 17.662 1.00 56.75 85 GLU A N 1
ATOM 708 C CA . GLU A 1 85 ? -2.829 -5.694 16.239 1.00 56.75 85 GLU A CA 1
ATOM 709 C C . GLU A 1 85 ? -2.520 -4.451 15.395 1.00 56.75 85 GLU A C 1
ATOM 711 O O . GLU A 1 85 ? -1.957 -4.557 14.302 1.00 56.75 85 GLU A O 1
ATOM 716 N N . VAL A 1 86 ? -2.832 -3.257 15.910 1.00 58.53 86 VAL A N 1
ATOM 717 C CA . VAL A 1 86 ? -2.405 -1.988 15.313 1.00 58.53 86 VAL A CA 1
ATOM 718 C C . VAL A 1 86 ? -0.918 -1.808 15.606 1.00 58.53 86 VAL A C 1
ATOM 720 O O . VAL A 1 86 ? -0.506 -1.080 16.512 1.00 58.53 86 VAL A O 1
ATOM 723 N N . GLU A 1 87 ? -0.077 -2.505 14.846 1.00 55.94 87 GLU A N 1
ATOM 724 C CA . GLU A 1 87 ? 1.357 -2.278 14.904 1.00 55.94 87 GLU A CA 1
ATOM 725 C C . GLU A 1 87 ? 1.630 -0.822 14.513 1.00 55.94 87 GLU A C 1
ATOM 727 O O . GLU A 1 87 ? 1.408 -0.396 13.376 1.00 55.94 87 GLU A O 1
ATOM 732 N N . VAL A 1 88 ? 2.168 -0.050 15.462 1.00 48.97 88 VAL A N 1
ATOM 733 C CA . VAL A 1 88 ? 2.831 1.234 15.205 1.00 48.97 88 VAL A CA 1
ATOM 734 C C . VAL A 1 88 ? 4.116 0.925 14.434 1.00 48.97 88 VAL A C 1
ATOM 736 O O . VAL A 1 88 ? 5.229 0.957 14.956 1.00 48.97 88 VAL A O 1
ATOM 739 N N . ALA A 1 89 ? 3.960 0.526 13.176 1.00 43.62 89 ALA A N 1
ATOM 740 C CA . ALA A 1 89 ? 5.035 0.055 12.333 1.00 43.62 89 ALA A CA 1
ATOM 741 C C . ALA A 1 89 ? 5.804 1.253 11.770 1.00 43.62 89 ALA A C 1
ATOM 743 O O . ALA A 1 89 ? 5.709 1.601 10.596 1.00 43.62 89 ALA A O 1
ATOM 744 N N . ILE A 1 90 ? 6.664 1.833 12.607 1.00 38.16 90 ILE A N 1
ATOM 745 C CA . ILE A 1 90 ? 7.946 2.362 12.132 1.00 38.16 90 ILE A CA 1
ATOM 746 C C . ILE A 1 90 ? 8.984 1.234 12.248 1.00 38.16 90 ILE A C 1
ATOM 748 O O . ILE A 1 90 ? 10.079 1.406 12.774 1.00 38.16 90 ILE A O 1
ATOM 752 N N . GLN A 1 91 ? 8.653 0.040 11.749 1.00 42.94 91 GLN A N 1
ATOM 753 C CA . GLN A 1 91 ? 9.676 -0.945 11.429 1.00 42.94 91 GLN A CA 1
ATOM 754 C C . GLN A 1 91 ? 10.295 -0.467 10.112 1.00 42.94 91 GLN A C 1
ATOM 756 O O . GLN A 1 91 ? 9.756 -0.708 9.031 1.00 42.94 91 GLN A O 1
ATOM 761 N N . ILE A 1 92 ? 11.394 0.286 10.185 1.00 41.03 92 ILE A N 1
ATOM 762 C CA . ILE A 1 92 ? 12.236 0.540 9.014 1.00 41.03 92 ILE A CA 1
ATOM 763 C C . ILE A 1 92 ? 13.018 -0.766 8.783 1.00 41.03 92 ILE A C 1
ATOM 765 O O . ILE A 1 92 ? 13.987 -1.012 9.499 1.00 41.03 92 ILE A O 1
ATOM 769 N N . PRO A 1 93 ? 12.659 -1.625 7.806 1.00 46.75 93 PRO A N 1
ATOM 770 C CA . PRO A 1 93 ? 13.349 -2.894 7.541 1.00 46.75 93 PRO A CA 1
ATOM 771 C C . PRO A 1 93 ? 14.809 -2.679 7.136 1.00 46.75 93 PRO A C 1
ATOM 773 O O . PRO A 1 93 ? 15.621 -3.597 7.206 1.00 46.75 93 PRO A O 1
ATOM 776 N N . ILE A 1 94 ? 15.154 -1.452 6.736 1.00 51.66 94 ILE A N 1
ATOM 777 C CA . ILE A 1 94 ? 16.523 -1.041 6.444 1.00 51.66 94 ILE A CA 1
ATOM 778 C C . ILE A 1 94 ? 17.377 -1.088 7.718 1.00 51.66 94 ILE A C 1
ATOM 780 O O . ILE A 1 94 ? 18.545 -1.433 7.625 1.00 51.66 94 ILE A O 1
ATOM 784 N N . LEU A 1 95 ? 16.826 -0.821 8.911 1.00 49.25 95 LEU A N 1
ATOM 785 C CA . LEU A 1 95 ? 17.608 -0.863 10.152 1.00 49.25 95 LEU A CA 1
ATOM 786 C C . LEU A 1 95 ? 18.044 -2.296 10.491 1.00 49.25 95 LEU A C 1
ATOM 788 O O . LEU A 1 95 ? 19.198 -2.520 10.843 1.00 49.25 95 LEU A O 1
ATOM 792 N N . ASP A 1 96 ? 17.152 -3.269 10.302 1.00 50.78 96 ASP A N 1
ATOM 793 C CA . ASP A 1 96 ? 17.427 -4.688 10.563 1.00 50.78 96 ASP A CA 1
ATOM 794 C C . ASP A 1 96 ? 18.409 -5.276 9.531 1.00 50.78 96 ASP A C 1
ATOM 796 O O . ASP A 1 96 ? 19.272 -6.096 9.853 1.00 50.78 96 ASP A O 1
ATOM 800 N N . GLN A 1 97 ? 18.350 -4.784 8.286 1.00 52.41 97 GLN A N 1
ATOM 801 C CA . GLN A 1 97 ? 19.360 -5.076 7.271 1.00 52.41 97 GLN A CA 1
ATOM 802 C C . GLN A 1 97 ? 20.703 -4.405 7.599 1.00 52.41 97 GLN A C 1
ATOM 804 O O . GLN A 1 97 ? 21.715 -5.092 7.586 1.00 52.41 97 G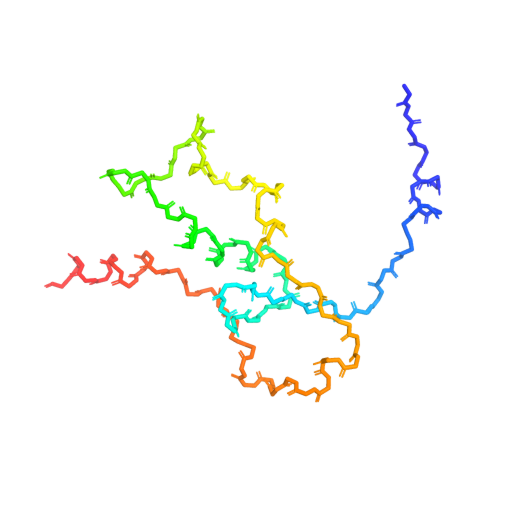LN A O 1
ATOM 809 N N . ILE A 1 98 ? 20.745 -3.120 7.966 1.00 51.31 98 ILE A N 1
ATOM 810 C CA . ILE A 1 98 ? 21.984 -2.395 8.316 1.00 51.31 98 ILE A CA 1
ATOM 811 C C . ILE A 1 98 ? 22.681 -3.028 9.530 1.00 51.31 98 ILE A C 1
ATOM 813 O O . ILE A 1 98 ? 23.899 -3.200 9.516 1.00 51.31 98 ILE A O 1
ATOM 817 N N . LEU A 1 99 ? 21.932 -3.430 10.560 1.00 47.53 99 LEU A N 1
ATOM 818 C CA . LEU A 1 99 ? 22.496 -4.051 11.762 1.00 47.53 99 LEU A CA 1
ATOM 819 C C . LEU A 1 99 ? 23.102 -5.437 11.490 1.00 47.53 99 LEU A C 1
ATOM 821 O O . LEU A 1 99 ? 24.074 -5.807 12.147 1.00 47.53 99 LEU A O 1
ATOM 825 N N . ARG A 1 100 ? 22.610 -6.179 10.486 1.00 47.66 100 ARG A N 1
ATOM 826 C CA . ARG A 1 100 ? 23.251 -7.426 10.021 1.00 47.66 100 ARG A CA 1
ATOM 827 C C . ARG A 1 100 ? 24.600 -7.205 9.333 1.00 47.66 100 ARG A C 1
ATOM 829 O O . ARG A 1 100 ? 25.396 -8.133 9.314 1.00 47.66 100 ARG A O 1
ATOM 836 N N . TRP A 1 101 ? 24.857 -6.020 8.778 1.00 40.22 101 TRP A N 1
ATOM 837 C CA . TRP A 1 101 ? 26.138 -5.680 8.141 1.00 40.22 101 TRP A CA 1
ATOM 838 C C . TRP A 1 101 ? 27.191 -5.156 9.129 1.00 40.22 101 TRP A C 1
ATOM 840 O O . TRP A 1 101 ? 28.365 -5.079 8.777 1.00 40.22 101 TRP A O 1
ATOM 850 N N . TYR A 1 102 ? 26.789 -4.795 10.352 1.00 36.03 102 TYR A N 1
ATOM 851 C CA . TYR A 1 102 ? 27.673 -4.241 11.387 1.00 36.03 102 TYR A CA 1
ATOM 852 C C . TYR A 1 102 ? 28.157 -5.274 12.425 1.00 36.03 102 TYR A C 1
ATOM 854 O O . TYR A 1 102 ? 28.855 -4.902 13.372 1.00 36.03 102 TYR A O 1
ATOM 862 N N . ARG A 1 103 ? 27.795 -6.553 12.259 1.00 38.75 103 ARG A N 1
ATOM 863 C CA . ARG A 1 103 ? 28.266 -7.695 13.056 1.00 38.75 103 ARG A CA 1
ATOM 864 C C . ARG A 1 103 ? 29.132 -8.609 12.201 1.00 38.75 103 ARG A C 1
ATOM 866 O O . ARG A 1 103 ? 30.099 -9.162 12.767 1.00 38.75 103 ARG A O 1
#

Organism: NCBI:txid1227466

Secondary structure (DSSP, 8-state):
----HHHHHHH-----S--EEEESSSS-EESSHHHHHHHHHHHH---TTS---TTSTT-TT-HHHHHHTEEEEPHHHHTT--TTTS------HHHHHHHHH--